Protein AF-A0A1E5RX57-F1 (afdb_monomer_lite)

pLDDT: mean 92.89, std 5.11, range [60.28, 97.25]

Foldseek 3Di:
DDADPVLVVLLVVLVVLLVVLVVVLVVLVVCCCVPQVVDPDQWDWDDDDPDTDIDGSVVVVVVSVVSNVVSVVVNVVSVVVNVVSVVD

Organism: NCBI:txid211096

InterPro domains:
  IPR002777 Prefoldin beta-like [PF01920] (7-88)
  IPR009053 Prefoldin [G3DSA:1.10.287.370] (2-88)

Secondary structure (DSSP, 8-state):
-PPPHHHHHHHHHHHHHHHHHHHHHHHHHHHHIIIIIS--SSEEEEEETTEEEEEEHHHHHHHHHHHHHHHHHHHHHHHHHHHHHHT-

Radius of gyration: 17.92 Å; chains: 1; bounding box: 42×21×48 Å

Sequence (88 aa):
MALTEQDHRELNISQQQLLQLNQQKQLLKLTATELIEKNSKDYIYSGIGKAFFKQSKEDFKKQIKDNEDMIDEHLNAIHKNVDAISKK

Structure (mmCIF, N/CA/C/O backbone):
data_AF-A0A1E5RX57-F1
#
_entry.id   AF-A0A1E5RX57-F1
#
loop_
_atom_site.group_PDB
_atom_site.id
_atom_site.type_symbol
_atom_site.label_atom_id
_atom_site.label_alt_id
_atom_site.label_comp_id
_atom_site.label_asym_id
_atom_site.label_entity_id
_atom_site.label_seq_id
_atom_site.pdbx_PDB_ins_code
_atom_site.Cartn_x
_atom_site.Cartn_y
_atom_site.Cartn_z
_atom_site.occupancy
_atom_site.B_iso_or_equiv
_atom_site.auth_seq_id
_atom_site.auth_comp_id
_atom_site.auth_asym_id
_atom_site.auth_atom_id
_atom_site.pdbx_PDB_model_num
ATOM 1 N N . MET A 1 1 ? 23.741 -6.237 -24.399 1.00 60.28 1 MET A N 1
ATOM 2 C CA . MET A 1 1 ? 23.376 -5.402 -25.570 1.00 60.28 1 MET A CA 1
ATOM 3 C C . MET A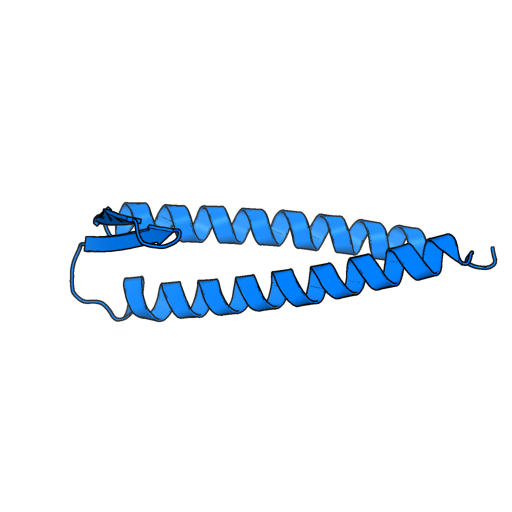 1 1 ? 23.457 -3.944 -25.105 1.00 60.28 1 MET A C 1
ATOM 5 O O . MET A 1 1 ? 23.678 -3.742 -23.920 1.00 60.28 1 MET A O 1
ATOM 9 N N . ALA A 1 2 ? 23.390 -2.922 -25.962 1.00 78.44 2 ALA A N 1
ATOM 10 C CA . ALA A 1 2 ? 23.264 -1.545 -25.456 1.00 78.44 2 ALA A CA 1
ATOM 11 C C . ALA A 1 2 ? 21.780 -1.246 -25.183 1.00 78.44 2 ALA A C 1
ATOM 13 O O . ALA A 1 2 ? 20.941 -1.617 -26.005 1.00 78.44 2 ALA A O 1
ATOM 14 N N . LEU A 1 3 ? 21.466 -0.609 -24.050 1.00 82.62 3 LEU A N 1
ATOM 15 C CA . LEU A 1 3 ? 20.103 -0.187 -23.706 1.00 82.62 3 LEU A CA 1
ATOM 16 C C . LEU A 1 3 ? 19.555 0.789 -24.754 1.00 82.62 3 LEU A C 1
ATOM 18 O O . LEU A 1 3 ? 20.273 1.660 -25.248 1.00 82.62 3 LEU A O 1
ATOM 22 N N . THR A 1 4 ? 18.273 0.650 -25.085 1.00 90.75 4 THR A N 1
ATOM 23 C CA . THR A 1 4 ? 17.596 1.538 -26.036 1.00 90.75 4 THR A CA 1
ATOM 24 C C . THR A 1 4 ? 17.014 2.773 -25.337 1.00 90.75 4 THR A C 1
ATOM 26 O O . THR A 1 4 ? 16.764 2.774 -24.131 1.00 90.75 4 THR A O 1
ATOM 29 N N . GLU A 1 5 ? 16.707 3.836 -26.089 1.00 90.19 5 GLU A N 1
ATOM 30 C CA . GLU A 1 5 ? 15.957 4.988 -25.552 1.00 90.19 5 GLU A CA 1
ATOM 31 C C . GLU A 1 5 ? 14.575 4.602 -24.996 1.00 90.19 5 GLU A C 1
ATOM 33 O O . GLU A 1 5 ? 14.004 5.310 -24.163 1.00 90.19 5 GLU A O 1
ATOM 38 N N . GLN A 1 6 ? 13.996 3.503 -25.483 1.00 90.69 6 GLN A N 1
ATOM 39 C CA . GLN A 1 6 ? 12.749 2.966 -24.955 1.00 90.69 6 GLN A CA 1
ATOM 40 C C . GLN A 1 6 ? 12.968 2.344 -23.571 1.00 90.69 6 GLN A C 1
ATOM 42 O O . GLN A 1 6 ? 12.223 2.675 -22.651 1.00 90.69 6 GLN A O 1
ATOM 47 N N . ASP A 1 7 ? 14.022 1.540 -23.400 1.00 91.56 7 ASP A N 1
ATOM 48 C CA . ASP A 1 7 ? 14.379 0.945 -22.106 1.00 91.56 7 ASP A CA 1
ATOM 49 C C . ASP A 1 7 ? 14.657 2.035 -21.051 1.00 91.56 7 ASP A C 1
ATOM 51 O O . ASP A 1 7 ? 14.190 1.948 -19.917 1.00 91.56 7 ASP A O 1
ATOM 55 N N . HIS A 1 8 ? 15.343 3.122 -21.426 1.00 90.75 8 HIS A N 1
ATOM 56 C CA . HIS A 1 8 ? 15.570 4.259 -20.525 1.00 90.75 8 HIS A CA 1
ATOM 57 C C . HIS A 1 8 ? 14.274 4.961 -20.096 1.00 90.75 8 HIS A C 1
ATOM 59 O O . HIS A 1 8 ? 14.129 5.339 -18.930 1.00 90.75 8 HIS A O 1
ATOM 65 N N . ARG A 1 9 ? 13.314 5.134 -21.013 1.00 92.75 9 ARG A N 1
ATOM 66 C CA . ARG A 1 9 ? 11.998 5.703 -20.680 1.00 92.75 9 ARG A CA 1
ATOM 67 C C . ARG A 1 9 ? 11.224 4.800 -19.724 1.00 92.75 9 ARG A C 1
ATOM 69 O O . ARG A 1 9 ? 10.653 5.296 -18.755 1.00 92.75 9 ARG A O 1
ATOM 76 N N . GLU A 1 10 ? 11.240 3.496 -19.969 1.00 93.06 10 GLU A N 1
ATOM 77 C CA . GLU A 1 10 ? 10.568 2.506 -19.126 1.00 93.06 10 GLU A CA 1
ATOM 78 C C . GLU A 1 10 ? 11.175 2.439 -17.715 1.00 93.06 10 GLU A C 1
ATOM 80 O O . GLU A 1 10 ? 10.439 2.402 -16.725 1.00 93.06 10 GLU A O 1
ATOM 85 N N . LEU A 1 11 ? 12.505 2.534 -17.599 1.00 93.06 11 LEU A N 1
ATOM 86 C CA . LEU A 1 11 ? 13.196 2.639 -16.310 1.00 93.06 11 LEU A CA 1
ATOM 87 C C . LEU A 1 11 ? 12.791 3.899 -15.539 1.00 93.06 11 LEU A C 1
ATOM 89 O O . LEU A 1 11 ? 12.490 3.810 -14.351 1.00 93.06 11 LEU A O 1
ATOM 93 N N . ASN A 1 12 ? 12.726 5.058 -16.201 1.00 94.12 12 ASN A N 1
ATOM 94 C CA . ASN A 1 12 ? 12.318 6.306 -15.550 1.00 94.12 12 ASN A CA 1
ATOM 95 C C . ASN A 1 12 ? 10.877 6.235 -15.019 1.00 94.12 12 ASN A C 1
ATOM 97 O O . ASN A 1 12 ? 10.615 6.652 -13.891 1.00 94.12 12 ASN A O 1
ATOM 101 N N . ILE A 1 13 ? 9.948 5.672 -15.800 1.00 95.06 13 ILE A N 1
ATOM 102 C CA . ILE A 1 13 ? 8.557 5.460 -15.364 1.00 95.06 13 ILE A CA 1
ATOM 103 C C . ILE A 1 13 ? 8.519 4.511 -14.161 1.00 95.06 13 ILE A C 1
ATOM 105 O O . ILE A 1 13 ? 7.873 4.809 -13.157 1.00 95.06 13 ILE A O 1
ATOM 109 N N . SER A 1 14 ? 9.259 3.403 -14.229 1.00 95.00 14 SER A N 1
ATOM 110 C CA . SER A 1 14 ? 9.330 2.414 -13.149 1.00 95.00 14 SER A CA 1
ATOM 111 C C . SER A 1 14 ? 9.876 3.025 -11.854 1.00 95.00 14 SER A C 1
ATOM 113 O O . SER A 1 14 ? 9.320 2.809 -10.781 1.00 95.00 14 SER A O 1
ATOM 115 N N . GLN A 1 15 ? 10.918 3.858 -11.937 1.00 94.44 15 GLN A N 1
ATOM 116 C CA . GLN A 1 15 ? 11.469 4.573 -10.781 1.00 94.44 15 GLN A CA 1
ATOM 117 C C . GLN A 1 15 ? 10.458 5.547 -10.161 1.00 94.44 15 GLN A C 1
ATOM 119 O O . GLN A 1 15 ? 10.330 5.604 -8.936 1.00 94.44 15 GLN A O 1
ATOM 124 N N . GLN A 1 16 ? 9.705 6.284 -10.985 1.00 96.25 16 GLN A N 1
ATOM 125 C CA . GLN A 1 16 ? 8.642 7.168 -10.499 1.00 96.25 16 GLN A CA 1
ATOM 126 C C . GLN A 1 16 ? 7.536 6.383 -9.783 1.00 96.25 16 GLN A C 1
ATOM 128 O O . GLN A 1 16 ? 7.080 6.801 -8.718 1.00 96.25 16 GLN A O 1
ATOM 133 N N . GLN A 1 17 ? 7.139 5.229 -10.322 1.00 95.88 17 GLN A N 1
ATOM 134 C CA . GLN A 1 17 ? 6.146 4.357 -9.692 1.00 95.88 17 GLN A CA 1
ATOM 135 C C . GLN A 1 17 ? 6.647 3.779 -8.362 1.00 95.88 17 GLN A C 1
ATOM 137 O O . GLN A 1 17 ? 5.911 3.806 -7.376 1.00 95.88 17 GLN A O 1
ATOM 142 N N . LEU A 1 18 ? 7.905 3.322 -8.294 1.00 96.00 18 LEU A N 1
ATOM 143 C CA . LEU A 1 18 ? 8.517 2.852 -7.044 1.00 96.00 18 LEU A CA 1
ATOM 144 C C . LEU A 1 18 ? 8.504 3.940 -5.970 1.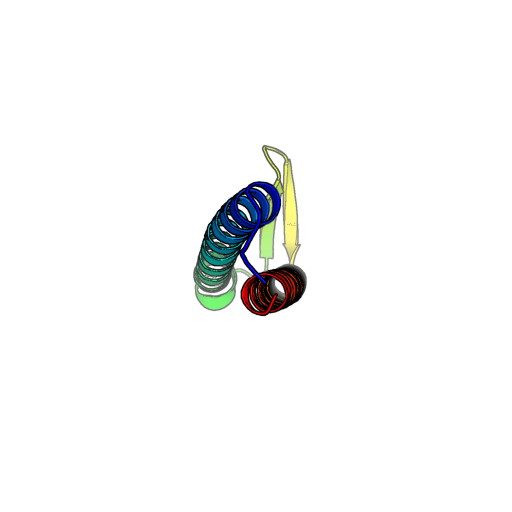00 96.00 18 LEU A C 1
ATOM 146 O O . LEU A 1 18 ? 8.170 3.664 -4.817 1.00 96.00 18 LEU A O 1
ATOM 150 N N . LEU A 1 19 ? 8.843 5.181 -6.327 1.00 96.44 19 LEU A N 1
ATOM 151 C CA . LEU A 1 19 ? 8.809 6.301 -5.388 1.00 96.44 19 LEU A CA 1
ATOM 152 C C . LEU A 1 19 ? 7.393 6.518 -4.832 1.00 96.44 19 LEU A C 1
ATOM 154 O O . LEU A 1 19 ? 7.223 6.624 -3.617 1.00 96.44 19 LEU A O 1
ATOM 158 N N . GLN A 1 20 ? 6.384 6.543 -5.704 1.00 96.88 20 GLN A N 1
ATOM 159 C CA . GLN A 1 20 ? 4.987 6.747 -5.311 1.00 96.88 20 GLN A CA 1
ATOM 160 C C . GLN A 1 20 ? 4.471 5.623 -4.405 1.00 96.88 20 GLN A C 1
ATOM 162 O O . GLN A 1 20 ? 3.882 5.900 -3.361 1.00 96.88 20 GLN A O 1
ATOM 167 N N . LEU A 1 21 ? 4.725 4.360 -4.757 1.00 96.75 21 LEU A N 1
ATOM 168 C CA . LEU A 1 21 ? 4.289 3.207 -3.963 1.00 96.75 21 LEU A CA 1
ATOM 169 C C . LEU A 1 21 ? 4.964 3.164 -2.589 1.00 96.75 21 LEU A C 1
ATOM 171 O O . LEU A 1 21 ? 4.306 2.896 -1.585 1.00 96.75 21 LEU A O 1
ATOM 175 N N . ASN A 1 22 ? 6.254 3.499 -2.507 1.00 95.19 22 ASN A N 1
ATOM 176 C CA . ASN A 1 22 ? 6.953 3.578 -1.224 1.00 95.19 22 ASN A CA 1
ATOM 177 C C . ASN A 1 22 ? 6.380 4.679 -0.320 1.00 95.19 22 ASN A C 1
ATOM 179 O O . ASN A 1 22 ? 6.199 4.460 0.880 1.00 95.19 22 ASN A O 1
ATOM 183 N N . GLN A 1 23 ? 6.045 5.843 -0.885 1.00 96.75 23 GLN A N 1
ATOM 184 C CA . GLN A 1 23 ? 5.373 6.913 -0.142 1.00 96.75 23 GLN A CA 1
ATOM 185 C C . GLN A 1 23 ? 3.985 6.476 0.343 1.00 96.75 23 GLN A C 1
ATOM 187 O O . GLN A 1 23 ? 3.646 6.691 1.507 1.00 96.75 23 GLN A O 1
ATOM 192 N N . GLN A 1 24 ? 3.200 5.809 -0.509 1.00 96.00 24 GLN A N 1
ATOM 193 C CA . GLN A 1 24 ? 1.897 5.257 -0.128 1.00 96.00 24 GLN A CA 1
ATOM 194 C C . GLN A 1 24 ? 2.025 4.238 1.009 1.00 96.00 24 GLN A C 1
ATOM 196 O O . GLN A 1 24 ? 1.272 4.316 1.979 1.00 96.00 24 GLN A O 1
ATOM 201 N N . LYS A 1 25 ? 3.020 3.342 0.953 1.00 95.62 25 LYS A N 1
ATOM 202 C CA . LYS A 1 25 ? 3.288 2.373 2.025 1.00 95.62 25 LYS A CA 1
ATOM 203 C C . LYS A 1 25 ? 3.610 3.061 3.351 1.00 95.62 25 LYS A C 1
ATOM 205 O O . LYS A 1 25 ? 3.114 2.653 4.398 1.00 95.62 25 LYS A O 1
ATOM 210 N N . GLN A 1 26 ? 4.426 4.114 3.328 1.00 95.88 26 GLN A N 1
ATOM 211 C CA . GLN A 1 26 ? 4.735 4.889 4.534 1.00 95.88 26 GLN A CA 1
ATOM 212 C C . GLN A 1 26 ? 3.489 5.572 5.108 1.00 95.88 26 GLN A C 1
ATOM 214 O O . GLN A 1 26 ? 3.256 5.495 6.314 1.00 95.88 26 GLN A O 1
ATOM 219 N N . LEU A 1 27 ? 2.660 6.184 4.258 1.00 95.75 27 LEU A N 1
ATOM 220 C CA . LEU A 1 27 ? 1.408 6.809 4.685 1.00 95.75 27 LEU A CA 1
ATOM 221 C C . LEU A 1 27 ? 0.444 5.787 5.302 1.00 95.75 27 LEU A C 1
ATOM 223 O O . LEU A 1 27 ? -0.185 6.061 6.324 1.00 95.75 27 LEU A O 1
ATOM 227 N N . LEU A 1 28 ? 0.362 4.593 4.715 1.00 95.19 28 LEU A N 1
ATOM 228 C CA . LEU A 1 28 ? -0.465 3.500 5.214 1.00 95.19 28 LEU A CA 1
ATOM 229 C C . LEU A 1 28 ? -0.022 3.053 6.616 1.00 95.19 28 LEU A C 1
ATOM 231 O O . LEU A 1 28 ? -0.859 2.896 7.505 1.00 95.19 28 LEU A O 1
ATOM 235 N N . LYS A 1 29 ? 1.293 2.942 6.846 1.00 94.62 29 LYS A N 1
ATOM 236 C CA . LYS A 1 29 ? 1.862 2.635 8.169 1.00 94.62 29 LYS A CA 1
ATOM 237 C C . LYS A 1 29 ? 1.523 3.700 9.207 1.00 94.62 29 LYS A C 1
ATOM 239 O O . LYS A 1 29 ? 1.072 3.361 10.296 1.00 94.62 29 LYS A O 1
ATOM 244 N N . LEU A 1 30 ? 1.679 4.980 8.862 1.00 95.75 30 LEU A N 1
ATOM 245 C CA . LEU A 1 30 ? 1.300 6.085 9.751 1.00 95.75 30 LEU A CA 1
ATOM 246 C C . LEU A 1 30 ? -0.197 6.038 10.091 1.00 95.75 30 LEU A C 1
ATOM 248 O O . LEU A 1 30 ? -0.574 6.154 11.256 1.00 95.75 30 LEU A O 1
ATOM 252 N N . THR A 1 31 ? -1.035 5.774 9.088 1.00 94.06 31 THR A N 1
ATOM 253 C CA . THR A 1 31 ? -2.488 5.629 9.256 1.00 94.06 31 THR A CA 1
ATOM 254 C C . THR A 1 31 ? -2.836 4.488 10.216 1.00 94.06 31 THR A C 1
ATOM 256 O O . THR A 1 31 ? -3.690 4.654 11.088 1.00 94.06 31 THR A O 1
ATOM 259 N N . ALA A 1 32 ? -2.160 3.341 10.098 1.00 93.44 32 ALA A N 1
ATOM 260 C CA . ALA A 1 32 ? -2.338 2.207 11.001 1.00 93.44 32 ALA A CA 1
ATOM 261 C C . ALA A 1 32 ? -1.972 2.571 12.448 1.00 93.44 32 ALA A C 1
ATOM 263 O O . ALA A 1 32 ? -2.769 2.353 13.362 1.00 93.44 32 ALA A O 1
ATOM 264 N N . THR A 1 33 ? -0.807 3.185 12.661 1.00 93.81 33 THR A N 1
ATOM 265 C CA . THR A 1 33 ? -0.364 3.614 13.994 1.00 93.81 33 THR A CA 1
ATOM 266 C C . THR A 1 33 ? -1.355 4.586 14.636 1.00 93.81 33 THR A C 1
ATOM 268 O O . THR A 1 33 ? -1.715 4.441 15.804 1.00 93.81 33 THR A O 1
ATOM 271 N N . GLU A 1 34 ? -1.844 5.579 13.895 1.00 92.31 34 GLU A N 1
ATOM 272 C CA . GLU A 1 34 ? -2.762 6.573 14.455 1.00 92.31 34 GLU A CA 1
ATOM 273 C C . GLU A 1 34 ? -4.156 6.004 14.734 1.00 92.31 34 GLU A C 1
ATOM 275 O O . GLU A 1 34 ? -4.707 6.207 15.819 1.00 92.31 34 GLU A O 1
ATOM 280 N N . LEU A 1 35 ? -4.735 5.281 13.774 1.00 92.25 35 LEU A N 1
ATOM 281 C CA . LEU A 1 35 ? -6.148 4.905 13.830 1.00 92.25 35 LEU A CA 1
ATOM 282 C C . LEU A 1 35 ? -6.404 3.534 14.457 1.00 92.25 35 LEU A C 1
ATOM 284 O O . LEU A 1 35 ? -7.511 3.303 14.943 1.00 92.25 35 LEU A O 1
ATOM 288 N N . ILE A 1 36 ? -5.416 2.638 14.468 1.00 91.00 36 ILE A N 1
ATOM 289 C CA . ILE A 1 36 ? -5.549 1.293 15.041 1.00 91.00 36 ILE A CA 1
ATOM 290 C C . ILE A 1 36 ? -4.889 1.240 16.418 1.00 91.00 36 ILE A C 1
ATOM 292 O O . ILE A 1 36 ? -5.544 0.831 17.376 1.00 91.00 36 ILE A O 1
ATOM 296 N N . GLU A 1 37 ? -3.625 1.662 16.526 1.00 89.81 37 GLU A N 1
ATOM 297 C CA . GLU A 1 37 ? -2.842 1.505 17.762 1.00 89.81 37 GLU A CA 1
ATOM 298 C C . GLU A 1 37 ? -3.161 2.584 18.803 1.00 89.81 37 GLU A C 1
ATOM 300 O O . GLU A 1 37 ? -3.350 2.272 19.976 1.00 89.81 37 GLU A O 1
ATOM 305 N N . LYS A 1 38 ? -3.235 3.856 18.389 1.00 90.19 38 LYS A N 1
ATOM 306 C CA . LYS A 1 38 ? -3.419 4.990 19.316 1.00 90.19 38 LYS A CA 1
ATOM 307 C C . LYS A 1 38 ? -4.879 5.339 19.595 1.00 90.19 38 LYS A C 1
ATOM 309 O O . LYS A 1 38 ? -5.184 5.936 20.627 1.00 90.19 38 LYS A O 1
ATOM 314 N N . ASN A 1 39 ? -5.788 5.004 18.687 1.00 86.94 39 ASN A N 1
ATOM 315 C CA . ASN A 1 39 ? -7.207 5.287 18.859 1.00 86.94 39 ASN A CA 1
ATOM 316 C C . ASN A 1 39 ? -7.836 4.302 19.855 1.00 86.94 39 ASN A C 1
ATOM 318 O O . ASN A 1 39 ? -7.854 3.097 19.622 1.00 86.94 39 ASN A O 1
ATOM 322 N N . SER A 1 40 ? -8.424 4.809 20.936 1.00 87.81 40 SER A N 1
ATOM 323 C CA . SER A 1 40 ? -9.092 3.990 21.955 1.00 87.81 40 SER A CA 1
ATOM 324 C C . SER A 1 40 ? -10.500 3.530 21.570 1.00 87.81 40 SER A C 1
ATOM 326 O O . SER A 1 40 ? -11.066 2.680 22.246 1.00 87.81 40 SER A O 1
ATOM 328 N N . LYS A 1 41 ? -11.085 4.070 20.494 1.00 91.62 41 LYS A N 1
ATOM 329 C CA . LYS A 1 41 ? -12.433 3.704 20.035 1.00 91.62 41 LYS A CA 1
ATOM 330 C C . LYS A 1 41 ? -12.401 2.420 19.216 1.00 91.62 41 LYS A C 1
ATOM 332 O O . LYS A 1 41 ? -11.485 2.232 18.424 1.00 91.62 41 LYS A O 1
ATOM 337 N N . ASP A 1 42 ? -13.453 1.611 19.297 1.00 91.69 42 ASP A N 1
ATOM 338 C CA . ASP A 1 42 ? -13.579 0.360 18.523 1.00 91.69 42 ASP A CA 1
ATOM 339 C C . ASP A 1 42 ? -14.044 0.566 17.071 1.00 91.69 42 ASP A C 1
ATOM 341 O O . ASP A 1 42 ? -14.236 -0.389 16.318 1.00 91.69 42 ASP A O 1
ATOM 345 N N . TYR A 1 43 ? -14.228 1.821 16.656 1.00 93.69 43 TYR A N 1
ATOM 346 C CA . TYR A 1 43 ? -14.681 2.189 15.320 1.00 93.69 43 TYR A CA 1
ATOM 347 C C . TYR A 1 43 ? -13.814 3.287 14.709 1.00 93.69 43 TYR A C 1
ATOM 349 O O . TYR A 1 43 ? -13.207 4.103 15.412 1.00 93.69 43 TYR A O 1
ATOM 357 N N . ILE A 1 44 ? -13.818 3.330 13.379 1.00 94.69 44 ILE A N 1
ATOM 358 C CA . I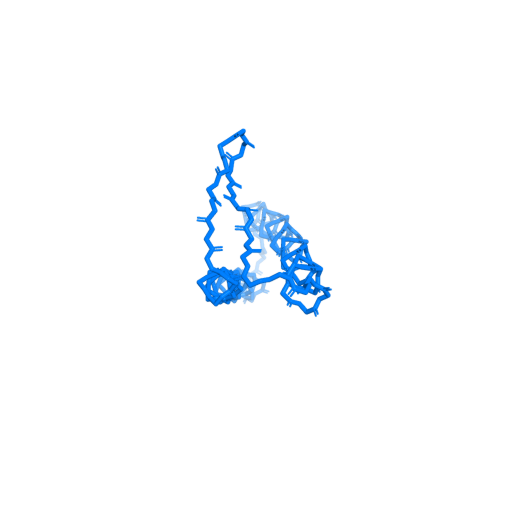LE A 1 44 ? -13.092 4.299 12.559 1.00 94.69 44 ILE A CA 1
ATOM 359 C C . ILE A 1 44 ? -14.036 4.802 11.461 1.00 94.69 44 ILE A C 1
ATOM 361 O O . ILE A 1 44 ? -14.908 4.069 10.992 1.00 94.69 44 ILE A O 1
ATOM 365 N N . TYR A 1 45 ? -13.881 6.068 11.074 1.00 94.12 45 TYR A N 1
ATOM 366 C CA . TYR A 1 45 ? -14.493 6.600 9.861 1.00 94.12 45 TYR A CA 1
ATOM 367 C C . TYR A 1 45 ? -13.468 6.549 8.735 1.00 94.12 45 TYR A C 1
ATOM 369 O O . TYR A 1 45 ? -12.399 7.143 8.851 1.00 94.12 45 TYR A O 1
ATOM 377 N N . SER A 1 46 ? -13.793 5.855 7.653 1.00 92.75 46 SER A N 1
ATOM 378 C CA . SER A 1 46 ? -12.918 5.702 6.489 1.00 92.75 46 SER A CA 1
ATOM 379 C C . SER A 1 46 ? -13.683 5.993 5.211 1.00 92.75 46 SER A C 1
ATOM 381 O O . SER A 1 46 ? -14.895 5.775 5.136 1.00 92.75 46 SER A O 1
ATOM 383 N N . GLY A 1 47 ? -12.983 6.462 4.188 1.00 92.62 47 GLY A N 1
ATOM 384 C CA . GLY A 1 47 ? -13.634 6.856 2.955 1.00 92.62 47 GLY A CA 1
ATOM 385 C C . GLY A 1 47 ? -12.693 7.485 1.945 1.00 92.62 47 GLY A C 1
ATOM 386 O O . GLY A 1 47 ? -11.519 7.713 2.234 1.00 92.62 47 GLY A O 1
ATOM 387 N N . ILE A 1 48 ? -13.227 7.753 0.755 1.00 90.19 48 ILE A N 1
ATOM 388 C CA . ILE A 1 48 ? -12.502 8.375 -0.355 1.00 90.19 48 ILE A CA 1
ATOM 389 C C . ILE A 1 48 ? -13.221 9.673 -0.730 1.00 90.19 48 ILE A C 1
ATOM 391 O O . ILE A 1 48 ? -14.443 9.714 -0.899 1.00 90.19 48 ILE A O 1
ATOM 395 N N . GLY A 1 49 ? -12.453 10.755 -0.865 1.00 93.69 49 GLY A N 1
ATOM 396 C CA . GLY A 1 49 ? -12.996 12.082 -1.140 1.00 93.69 49 GLY A CA 1
ATOM 397 C C . GLY A 1 49 ? -13.800 12.619 0.046 1.00 93.69 49 GLY A C 1
ATOM 398 O O . GLY A 1 49 ? -13.270 12.764 1.143 1.00 93.69 49 GLY A O 1
ATOM 399 N N . LYS A 1 50 ? -15.076 12.954 -0.182 1.00 94.31 50 LYS A N 1
ATOM 400 C CA . LYS A 1 50 ? -15.977 13.506 0.851 1.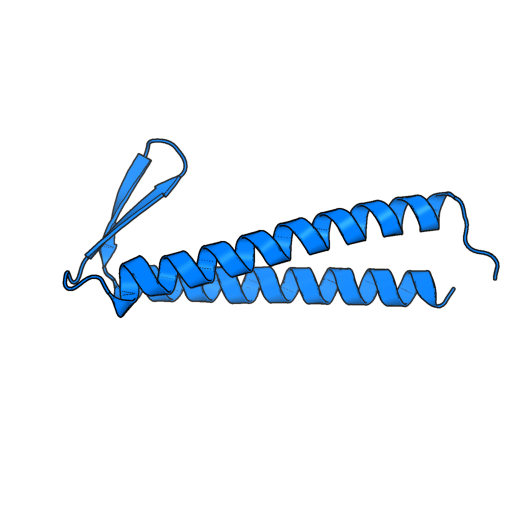00 94.31 50 LYS A CA 1
ATOM 401 C C . LYS A 1 50 ? -16.885 12.459 1.502 1.00 94.31 50 LYS A C 1
ATOM 403 O O . LYS A 1 50 ? -17.576 12.782 2.464 1.00 94.31 50 LYS A O 1
ATOM 408 N N . ALA A 1 51 ? -16.927 11.240 0.971 1.00 94.50 51 ALA A N 1
ATOM 409 C CA . ALA A 1 51 ? -17.776 10.180 1.497 1.00 94.50 51 ALA A CA 1
ATOM 410 C C . ALA A 1 51 ? -17.005 9.387 2.553 1.00 94.50 51 ALA A C 1
ATOM 412 O O . ALA A 1 51 ? -15.968 8.817 2.229 1.00 94.50 51 ALA A O 1
ATOM 413 N N . PHE A 1 52 ? -17.522 9.338 3.784 1.00 96.25 52 PHE A N 1
ATOM 414 C CA . PHE A 1 52 ? -16.948 8.587 4.903 1.00 96.25 52 PHE A CA 1
ATOM 415 C C . PHE A 1 52 ? -17.998 7.665 5.513 1.00 96.25 52 PHE A C 1
ATOM 417 O O . PHE A 1 52 ? -19.124 8.084 5.781 1.00 96.25 52 PHE A O 1
ATOM 424 N N . PHE A 1 53 ? -17.605 6.425 5.778 1.00 94.56 53 PHE A N 1
ATOM 425 C CA . PHE A 1 53 ? -18.447 5.411 6.395 1.00 94.56 53 PHE A CA 1
ATOM 426 C C . PHE A 1 53 ? -17.851 4.996 7.732 1.00 94.56 53 PHE A C 1
ATOM 428 O O . PHE A 1 53 ? -16.632 4.914 7.892 1.00 94.56 53 PHE A O 1
ATOM 435 N N . LYS A 1 54 ? -18.725 4.743 8.705 1.00 95.50 54 LYS A N 1
ATOM 436 C CA . LYS A 1 54 ? -18.331 4.163 9.985 1.00 95.50 54 LYS A CA 1
ATOM 437 C C . LYS A 1 54 ? -18.131 2.662 9.797 1.00 95.50 54 LYS A C 1
ATOM 439 O O . LYS A 1 54 ? -19.045 1.995 9.323 1.00 95.50 54 LYS A O 1
ATOM 444 N N . GLN A 1 55 ? -16.994 2.138 10.228 1.00 95.06 55 GLN A N 1
ATOM 445 C CA . GLN A 1 55 ? -16.734 0.699 10.262 1.00 95.06 55 GLN A CA 1
ATOM 446 C C . GLN A 1 55 ? -15.999 0.294 11.540 1.00 95.06 55 GLN A C 1
ATOM 448 O O . GLN A 1 55 ? -15.539 1.152 12.305 1.00 95.06 55 GLN A O 1
ATOM 453 N N . SER A 1 56 ? -15.929 -1.013 11.795 1.00 95.50 56 SER A N 1
ATOM 454 C CA . SER A 1 56 ? -15.195 -1.540 12.942 1.00 95.50 56 SER A CA 1
ATOM 455 C C . SER A 1 56 ? -13.687 -1.350 12.751 1.00 95.50 56 SER A C 1
ATOM 457 O O . SER A 1 56 ? -13.175 -1.288 11.628 1.00 95.50 56 SER A O 1
ATOM 459 N N . LYS A 1 57 ? -12.955 -1.254 13.862 1.00 93.69 57 LYS A N 1
ATOM 460 C CA . LYS A 1 57 ? -11.490 -1.203 13.825 1.00 93.69 57 LYS A CA 1
ATOM 461 C C . LYS A 1 57 ? -10.887 -2.478 13.228 1.00 93.69 57 LYS A C 1
ATOM 463 O O . LYS A 1 57 ? -9.866 -2.395 12.550 1.00 93.69 57 LYS A O 1
ATOM 468 N N . GLU A 1 58 ? -11.497 -3.636 13.465 1.00 93.31 58 GLU A N 1
ATOM 469 C CA . GLU A 1 58 ? -11.023 -4.919 12.933 1.00 93.31 58 GLU A CA 1
ATOM 470 C C . GLU A 1 58 ? -11.140 -4.977 11.407 1.00 93.31 58 GLU A C 1
ATOM 472 O O . GLU A 1 58 ? -10.169 -5.333 10.736 1.00 93.31 58 GLU A O 1
ATOM 477 N N . ASP A 1 59 ? -12.272 -4.532 10.855 1.00 94.56 59 ASP A N 1
ATOM 478 C CA . ASP A 1 59 ? -12.475 -4.462 9.404 1.00 94.56 59 ASP A CA 1
ATOM 479 C C . ASP A 1 59 ? -11.489 -3.487 8.756 1.00 94.56 59 ASP A C 1
ATOM 481 O O . ASP A 1 59 ? -10.860 -3.810 7.747 1.00 94.56 59 ASP A O 1
ATOM 485 N N . PHE A 1 60 ? -11.285 -2.317 9.370 1.00 94.69 60 PHE A N 1
ATOM 486 C CA . PHE A 1 60 ? -10.292 -1.359 8.888 1.00 94.69 60 PHE A CA 1
ATOM 487 C C . PHE A 1 60 ? -8.872 -1.929 8.949 1.00 94.69 60 PHE A C 1
ATOM 489 O O . PHE A 1 60 ? -8.106 -1.770 8.005 1.00 94.69 60 PHE A O 1
ATOM 496 N N . LYS A 1 61 ? -8.510 -2.643 10.023 1.00 93.88 61 LYS A N 1
ATOM 497 C CA . LYS A 1 61 ? -7.201 -3.301 10.141 1.00 93.88 61 LYS A CA 1
ATOM 498 C C . LYS A 1 61 ? -6.982 -4.321 9.026 1.00 93.88 61 LYS A C 1
ATOM 500 O O . LYS A 1 61 ? -5.881 -4.386 8.482 1.00 93.88 61 LYS A O 1
ATOM 505 N N . LYS A 1 62 ? -8.014 -5.089 8.671 1.00 95.31 62 LYS A N 1
ATOM 506 C CA . LYS A 1 62 ? -7.954 -6.016 7.539 1.00 95.31 62 LYS A CA 1
ATOM 507 C C . LYS A 1 62 ? -7.757 -5.269 6.217 1.00 95.31 62 LYS A C 1
ATOM 509 O O . LYS A 1 62 ? -6.836 -5.605 5.490 1.00 95.31 62 LYS A O 1
ATOM 514 N N . GLN A 1 63 ? -8.524 -4.206 5.961 1.00 93.75 63 GLN A N 1
ATOM 515 C CA . GLN A 1 63 ? -8.362 -3.376 4.756 1.00 93.75 63 GLN A CA 1
ATOM 516 C C . GLN A 1 63 ? -6.960 -2.770 4.635 1.00 93.75 63 GLN A C 1
ATOM 518 O O . GLN A 1 63 ? -6.387 -2.740 3.552 1.00 93.75 63 GLN A O 1
ATOM 523 N N . ILE A 1 64 ? -6.395 -2.284 5.743 1.00 94.50 64 ILE A N 1
ATOM 524 C CA . ILE A 1 64 ? -5.025 -1.766 5.766 1.00 94.50 6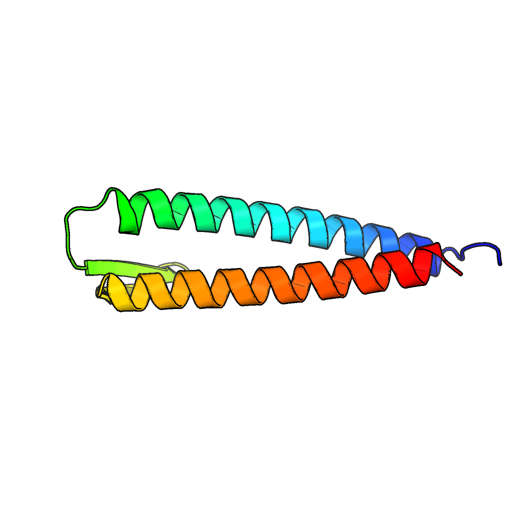4 ILE A CA 1
ATOM 525 C C . ILE A 1 64 ? -4.029 -2.863 5.383 1.00 94.50 64 ILE A C 1
ATOM 527 O O . ILE A 1 64 ? -3.138 -2.606 4.581 1.00 94.50 64 ILE A O 1
ATOM 531 N N . LYS A 1 65 ? -4.197 -4.080 5.908 1.00 94.62 65 LYS A N 1
ATOM 532 C CA . LYS A 1 65 ? -3.337 -5.211 5.557 1.00 94.62 65 LYS A CA 1
ATOM 533 C C . LYS A 1 65 ? -3.467 -5.595 4.081 1.00 94.62 65 LYS A C 1
ATOM 535 O O . LYS A 1 65 ? -2.453 -5.705 3.406 1.00 94.62 65 LYS A O 1
ATOM 540 N N . ASP A 1 66 ? -4.693 -5.717 3.577 1.00 96.25 66 ASP A N 1
ATOM 541 C CA . ASP A 1 66 ? -4.956 -6.052 2.173 1.00 96.25 66 ASP A CA 1
ATOM 542 C C . ASP A 1 66 ? -4.331 -4.998 1.229 1.00 96.25 66 ASP A C 1
ATOM 544 O O . ASP A 1 66 ? -3.744 -5.334 0.200 1.00 96.25 66 ASP A O 1
ATOM 548 N N . ASN A 1 67 ? -4.382 -3.713 1.607 1.00 95.31 67 ASN A N 1
ATOM 549 C CA . ASN A 1 67 ? -3.716 -2.633 0.873 1.00 95.31 67 ASN A CA 1
ATOM 550 C C . ASN A 1 67 ? -2.182 -2.721 0.942 1.00 95.31 67 ASN A C 1
ATOM 552 O O . ASN A 1 67 ? -1.518 -2.403 -0.044 1.00 95.31 67 ASN A O 1
ATOM 556 N N . GLU A 1 68 ? -1.609 -3.108 2.086 1.00 95.06 68 GLU A N 1
ATOM 557 C CA . GLU A 1 68 ? -0.159 -3.293 2.228 1.00 95.06 68 GLU A CA 1
ATOM 558 C C . GLU A 1 68 ? 0.334 -4.445 1.344 1.00 95.06 68 GLU A C 1
ATOM 560 O O . GLU A 1 68 ? 1.293 -4.258 0.594 1.00 95.06 68 GLU A O 1
ATOM 565 N N . ASP A 1 69 ? -0.372 -5.578 1.366 1.00 96.19 69 ASP A N 1
ATOM 566 C CA . ASP A 1 69 ? -0.067 -6.753 0.547 1.00 96.19 69 ASP A CA 1
ATOM 567 C C . ASP A 1 69 ? -0.126 -6.400 -0.956 1.00 96.19 69 ASP A C 1
ATOM 569 O O . ASP A 1 69 ? 0.802 -6.706 -1.707 1.00 96.19 69 ASP A O 1
ATOM 573 N N . MET A 1 70 ? -1.149 -5.651 -1.394 1.00 96.62 70 MET A N 1
ATOM 574 C CA . MET A 1 70 ? -1.270 -5.189 -2.786 1.00 96.62 70 MET A CA 1
ATOM 575 C C . MET A 1 70 ? -0.128 -4.244 -3.201 1.00 96.62 70 MET A C 1
ATOM 577 O O . MET A 1 70 ? 0.398 -4.340 -4.313 1.00 96.62 70 MET A O 1
ATOM 581 N N . ILE A 1 71 ? 0.283 -3.324 -2.319 1.00 96.44 71 ILE A N 1
ATOM 582 C CA . ILE A 1 71 ? 1.430 -2.442 -2.586 1.00 96.44 71 ILE A CA 1
ATOM 583 C C . ILE A 1 71 ? 2.717 -3.266 -2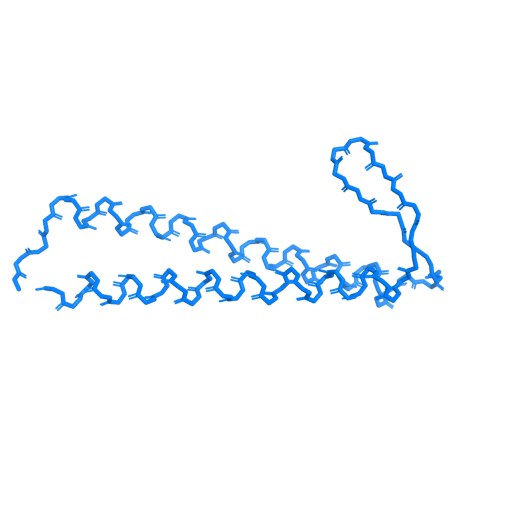.719 1.00 96.44 71 ILE A C 1
ATOM 585 O O . ILE A 1 71 ? 3.522 -2.993 -3.612 1.00 96.44 71 ILE A O 1
ATOM 589 N N . ASP A 1 72 ? 2.909 -4.283 -1.878 1.00 96.12 72 ASP A N 1
ATOM 590 C CA . ASP A 1 72 ? 4.091 -5.145 -1.925 1.00 96.12 72 ASP A CA 1
ATOM 591 C C . ASP A 1 72 ? 4.147 -6.011 -3.183 1.00 96.12 72 ASP A C 1
ATOM 593 O O . ASP A 1 72 ? 5.214 -6.154 -3.791 1.00 96.12 72 ASP A O 1
ATOM 597 N N . GLU A 1 73 ? 3.010 -6.524 -3.645 1.00 97.25 73 GLU A N 1
ATOM 598 C CA . GLU A 1 73 ? 2.917 -7.200 -4.938 1.00 97.25 73 GLU A CA 1
ATOM 599 C C . GLU A 1 73 ? 3.318 -6.274 -6.094 1.00 97.25 73 GLU A C 1
ATOM 601 O O . GLU A 1 73 ? 4.133 -6.658 -6.941 1.00 97.25 73 GLU A O 1
ATOM 606 N N . HIS A 1 74 ? 2.823 -5.032 -6.104 1.00 96.56 74 HIS A N 1
ATOM 607 C CA . HIS A 1 74 ? 3.174 -4.047 -7.128 1.00 96.56 74 HIS A CA 1
ATOM 608 C C . HIS A 1 74 ? 4.656 -3.653 -7.084 1.00 96.56 74 HIS A C 1
ATOM 610 O O . HIS A 1 74 ? 5.303 -3.590 -8.131 1.00 96.56 74 HIS A O 1
ATOM 616 N N . LEU A 1 75 ? 5.228 -3.444 -5.893 1.00 96.62 75 LEU A N 1
ATOM 617 C CA . LEU A 1 75 ? 6.660 -3.173 -5.736 1.00 96.62 75 LEU A CA 1
ATOM 618 C C . LEU A 1 75 ? 7.503 -4.327 -6.287 1.00 96.62 75 LEU A C 1
ATOM 620 O O . LEU A 1 75 ? 8.442 -4.103 -7.051 1.00 96.62 75 LEU A O 1
ATOM 624 N N . ASN A 1 76 ? 7.145 -5.566 -5.950 1.00 96.62 76 ASN A N 1
ATOM 625 C CA . ASN A 1 76 ? 7.846 -6.754 -6.430 1.00 96.62 76 ASN A CA 1
ATOM 626 C C . ASN A 1 76 ? 7.762 -6.903 -7.954 1.00 96.62 76 ASN A C 1
ATOM 628 O O . ASN A 1 76 ? 8.752 -7.275 -8.588 1.00 96.62 76 ASN A O 1
ATOM 632 N N . ALA A 1 77 ? 6.607 -6.609 -8.556 1.00 96.56 77 ALA A N 1
ATOM 633 C CA . ALA A 1 77 ? 6.440 -6.633 -10.006 1.00 96.56 77 ALA A CA 1
ATOM 634 C C . ALA A 1 77 ? 7.330 -5.590 -10.700 1.00 96.56 77 ALA A C 1
ATOM 636 O O . ALA A 1 77 ? 8.020 -5.913 -11.668 1.00 96.56 77 ALA A O 1
ATOM 637 N N . ILE A 1 78 ? 7.382 -4.362 -10.175 1.00 95.44 78 ILE A N 1
ATOM 638 C CA . ILE A 1 78 ? 8.201 -3.294 -10.757 1.00 95.44 78 ILE A CA 1
ATOM 639 C C . ILE A 1 78 ? 9.694 -3.588 -10.586 1.00 95.44 78 ILE A C 1
ATOM 641 O O . ILE A 1 78 ? 10.447 -3.429 -11.544 1.00 95.44 78 ILE A O 1
ATOM 645 N N . HIS A 1 79 ? 10.132 -4.092 -9.427 1.00 94.62 79 HIS A N 1
ATOM 646 C CA . HIS A 1 79 ? 11.526 -4.514 -9.242 1.00 94.62 79 HIS A CA 1
ATOM 647 C C . HIS A 1 79 ? 11.938 -5.601 -10.241 1.00 94.62 79 HIS A C 1
ATOM 649 O O . HIS A 1 79 ? 12.995 -5.489 -10.857 1.00 94.62 79 HIS A O 1
ATOM 655 N N . LYS A 1 80 ? 11.084 -6.608 -10.478 1.00 94.56 80 LYS A N 1
ATOM 656 C CA . LYS A 1 80 ? 11.343 -7.641 -11.496 1.00 94.56 80 LYS A CA 1
ATOM 657 C C . LYS A 1 80 ? 11.489 -7.045 -12.897 1.00 94.56 80 LYS A C 1
ATOM 659 O O . LYS A 1 80 ? 12.380 -7.462 -13.635 1.00 94.56 80 LYS A O 1
ATOM 664 N N . ASN A 1 81 ? 10.653 -6.070 -13.255 1.00 92.06 81 ASN A N 1
ATOM 665 C CA . ASN A 1 81 ? 10.738 -5.392 -14.549 1.00 92.06 81 ASN A CA 1
ATOM 666 C C . ASN A 1 81 ? 12.032 -4.573 -14.675 1.00 92.06 81 ASN A C 1
ATOM 668 O O . ASN A 1 81 ? 12.735 -4.692 -15.678 1.00 92.06 81 ASN A O 1
ATOM 672 N N . VAL A 1 82 ? 12.393 -3.805 -13.643 1.00 92.56 82 VAL A N 1
ATOM 673 C CA . VAL A 1 82 ? 13.645 -3.028 -13.599 1.00 92.56 82 VAL A CA 1
ATOM 674 C C . VAL A 1 82 ? 14.865 -3.941 -13.730 1.00 92.56 82 VAL A C 1
ATOM 676 O O . VAL A 1 82 ? 15.762 -3.651 -14.526 1.00 92.56 82 VAL A O 1
ATOM 679 N N . ASP A 1 83 ? 14.886 -5.064 -13.010 1.00 92.31 83 ASP A N 1
ATOM 680 C CA . ASP A 1 83 ? 15.961 -6.056 -13.084 1.00 92.31 83 ASP A CA 1
ATOM 681 C C . ASP A 1 83 ? 16.060 -6.696 -14.471 1.00 92.31 83 ASP A C 1
ATOM 683 O O . ASP A 1 83 ? 17.163 -6.931 -14.966 1.00 92.31 83 ASP A O 1
ATOM 687 N N . ALA A 1 84 ? 14.921 -6.991 -15.103 1.00 90.69 84 ALA A N 1
ATOM 688 C CA . ALA A 1 84 ? 14.879 -7.576 -16.437 1.00 90.69 84 ALA A CA 1
ATOM 689 C C . ALA A 1 84 ? 15.421 -6.610 -17.496 1.00 90.69 84 ALA A C 1
ATOM 691 O O . ALA A 1 84 ? 16.192 -7.029 -18.355 1.00 90.69 84 ALA A O 1
ATOM 692 N N . ILE A 1 85 ? 15.060 -5.324 -17.422 1.00 88.62 85 ILE A N 1
ATOM 693 C CA . ILE A 1 85 ? 15.554 -4.294 -18.347 1.00 88.62 85 ILE A CA 1
ATOM 694 C C . ILE A 1 85 ? 17.048 -4.043 -18.125 1.00 88.62 85 ILE A C 1
ATOM 696 O O . ILE A 1 85 ? 17.809 -4.012 -19.085 1.00 88.62 85 ILE A O 1
ATOM 700 N N . SER A 1 86 ? 17.488 -3.940 -16.868 1.00 83.75 86 SER A N 1
ATOM 701 C CA . SER A 1 86 ? 18.888 -3.647 -16.524 1.00 83.75 86 SER A CA 1
ATOM 702 C C . SER A 1 86 ? 19.870 -4.756 -16.925 1.00 83.75 86 SER A C 1
ATOM 704 O O . SER A 1 86 ? 21.073 -4.513 -16.986 1.00 83.75 86 SER A O 1
ATOM 706 N N . LYS A 1 87 ? 19.380 -5.980 -17.168 1.00 84.62 87 LYS A N 1
ATOM 707 C CA . LYS A 1 87 ? 20.188 -7.149 -17.557 1.00 84.62 87 LYS A CA 1
ATOM 708 C C . LYS A 1 87 ? 20.230 -7.410 -19.073 1.00 84.62 87 LYS A C 1
ATOM 710 O O . LYS A 1 87 ? 20.892 -8.368 -19.475 1.00 84.62 87 LYS A O 1
ATOM 715 N N . LYS A 1 88 ? 19.527 -6.625 -19.898 1.00 77.19 88 LYS A N 1
ATOM 716 C CA . LYS A 1 88 ? 19.582 -6.710 -21.374 1.00 77.19 88 LYS A CA 1
ATOM 717 C C . LYS A 1 88 ? 20.894 -6.136 -21.926 1.00 77.19 88 LYS A C 1
ATOM 719 O O . LYS A 1 88 ? 21.439 -6.689 -22.917 1.00 77.19 88 LYS A O 1
#